Protein AF-A0AAV8Y0I9-F1 (afdb_monomer)

Structure (mmCIF, N/CA/C/O backbone):
data_AF-A0AAV8Y0I9-F1
#
_entry.id   AF-A0AAV8Y0I9-F1
#
loop_
_atom_site.group_PDB
_atom_site.id
_atom_site.type_symbol
_atom_site.label_atom_id
_atom_site.label_alt_id
_atom_site.label_comp_id
_atom_site.label_asym_id
_atom_site.label_entity_id
_atom_site.label_seq_id
_atom_site.pdbx_PDB_ins_code
_atom_site.Cartn_x
_atom_site.Cartn_y
_atom_site.Cartn_z
_atom_site.occupancy
_atom_site.B_iso_or_equiv
_atom_site.auth_seq_id
_atom_site.auth_comp_id
_atom_site.auth_asym_id
_atom_site.auth_atom_id
_atom_site.pdbx_PDB_model_num
ATOM 1 N N . MET A 1 1 ? 13.581 -5.395 -23.920 1.00 52.44 1 MET A N 1
ATOM 2 C CA . MET A 1 1 ? 13.081 -4.539 -22.820 1.00 52.44 1 MET A CA 1
ATOM 3 C C . MET A 1 1 ? 13.040 -5.353 -21.537 1.00 52.44 1 MET A C 1
ATOM 5 O O . MET A 1 1 ? 12.356 -6.369 -21.497 1.00 52.44 1 MET A O 1
ATOM 9 N N . GLU A 1 2 ? 13.787 -4.951 -20.509 1.00 62.56 2 GLU A N 1
ATOM 10 C CA . GLU A 1 2 ? 13.745 -5.600 -19.191 1.00 62.56 2 GLU A CA 1
ATOM 11 C C . GLU A 1 2 ? 12.400 -5.309 -18.511 1.00 62.56 2 GLU A C 1
ATOM 13 O O . GLU A 1 2 ? 12.209 -4.256 -17.905 1.00 62.56 2 GLU A O 1
ATOM 18 N N . LYS A 1 3 ? 11.457 -6.257 -18.598 1.00 62.78 3 LYS A N 1
ATOM 19 C CA . LYS A 1 3 ? 10.120 -6.176 -17.973 1.00 62.78 3 LYS A CA 1
ATOM 20 C C . LYS A 1 3 ? 10.173 -5.921 -16.455 1.00 62.78 3 LYS A C 1
ATOM 22 O O . LYS A 1 3 ? 9.205 -5.444 -15.875 1.00 62.78 3 LYS A O 1
ATOM 27 N N . TYR A 1 4 ? 11.319 -6.178 -15.825 1.00 70.56 4 TYR A N 1
ATOM 28 C CA . TYR A 1 4 ? 11.573 -6.003 -14.392 1.00 70.56 4 TYR A CA 1
ATOM 29 C C . TYR A 1 4 ? 11.802 -4.549 -13.955 1.00 70.56 4 TYR A C 1
ATOM 31 O O . TYR A 1 4 ? 11.897 -4.281 -12.757 1.00 70.56 4 TYR 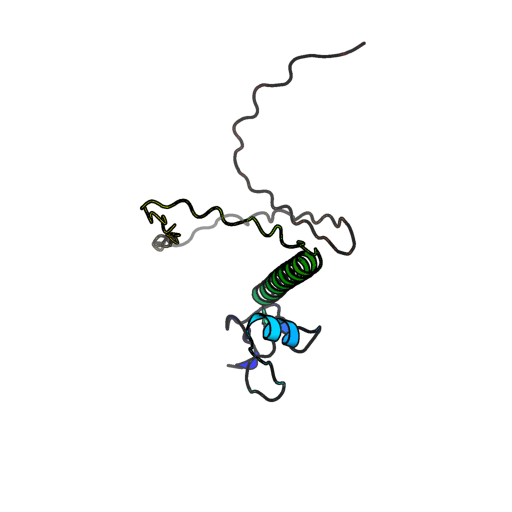A O 1
ATOM 39 N N . LYS A 1 5 ? 11.885 -3.606 -14.904 1.00 87.38 5 LYS A N 1
ATOM 40 C CA . LYS A 1 5 ? 12.061 -2.171 -14.628 1.00 87.38 5 LYS A CA 1
ATOM 41 C C . LYS A 1 5 ? 10.747 -1.393 -14.522 1.00 87.38 5 LYS A C 1
ATOM 43 O O . LYS A 1 5 ? 10.788 -0.190 -14.303 1.00 87.38 5 LYS A O 1
ATOM 48 N N . LEU A 1 6 ? 9.594 -2.042 -14.677 1.00 95.88 6 LEU A N 1
ATOM 49 C CA . LEU A 1 6 ? 8.294 -1.371 -14.618 1.00 95.88 6 LEU A CA 1
ATOM 50 C C . LEU A 1 6 ? 7.754 -1.292 -13.186 1.00 95.88 6 LEU A C 1
ATOM 52 O O . LEU A 1 6 ? 8.042 -2.138 -12.340 1.00 95.88 6 LEU A O 1
ATOM 56 N N . CYS A 1 7 ? 6.928 -0.287 -12.914 1.00 96.69 7 CYS A N 1
ATOM 57 C CA . CYS A 1 7 ? 6.116 -0.231 -11.708 1.00 96.69 7 CYS A CA 1
ATOM 58 C C . CYS A 1 7 ? 5.071 -1.352 -11.737 1.00 96.69 7 CYS A C 1
ATOM 60 O O . CYS A 1 7 ? 4.323 -1.484 -12.699 1.00 96.69 7 CYS A O 1
ATOM 62 N N . ARG A 1 8 ? 4.957 -2.125 -10.659 1.00 96.25 8 ARG A N 1
ATOM 63 C CA . ARG A 1 8 ? 3.975 -3.208 -10.535 1.00 96.25 8 ARG A CA 1
ATOM 64 C C . ARG A 1 8 ? 2.525 -2.724 -10.605 1.00 96.25 8 ARG A C 1
ATOM 66 O O . ARG A 1 8 ? 1.673 -3.475 -11.060 1.00 96.25 8 ARG A O 1
ATOM 73 N N . LEU A 1 9 ? 2.260 -1.501 -10.147 1.00 96.69 9 LEU A N 1
ATOM 74 C CA . LEU A 1 9 ? 0.905 -0.974 -9.994 1.00 96.69 9 LEU A CA 1
ATOM 75 C C . L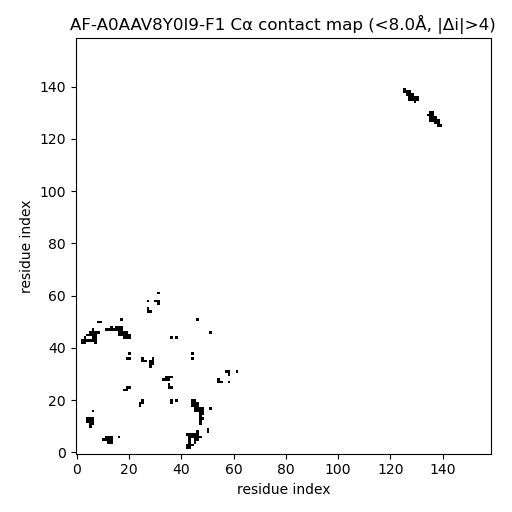EU A 1 9 ? 0.406 -0.221 -11.224 1.00 96.69 9 LEU A C 1
ATOM 77 O O . LEU A 1 9 ? -0.745 -0.378 -11.605 1.00 96.69 9 LEU A O 1
ATOM 81 N N . CYS A 1 10 ? 1.258 0.605 -11.833 1.00 97.25 10 CYS A N 1
ATOM 82 C CA . CYS A 1 10 ? 0.862 1.453 -12.960 1.00 97.25 10 CYS A CA 1
ATOM 83 C C . CYS A 1 10 ? 1.591 1.124 -14.266 1.00 97.25 10 CYS A C 1
ATOM 85 O O . CYS A 1 10 ? 1.372 1.798 -15.264 1.00 97.25 10 CYS A O 1
ATOM 87 N N . LEU A 1 11 ? 2.494 0.135 -14.259 1.00 96.44 11 LEU A N 1
ATOM 88 C CA . LEU A 1 11 ? 3.294 -0.310 -15.409 1.00 96.44 11 LEU A CA 1
ATOM 89 C C . LEU A 1 11 ? 4.204 0.757 -16.047 1.00 96.44 11 LEU A C 1
ATOM 91 O O . LEU A 1 11 ? 4.895 0.465 -17.016 1.00 96.44 11 LEU A O 1
ATOM 95 N N . THR A 1 12 ? 4.287 1.964 -15.483 1.00 96.44 12 THR A N 1
ATOM 96 C CA . THR A 1 12 ? 5.230 3.010 -15.908 1.00 96.44 12 THR A CA 1
ATOM 97 C C . THR A 1 12 ? 6.662 2.649 -15.522 1.00 96.44 12 THR A C 1
ATOM 99 O O . THR A 1 12 ? 6.889 2.065 -14.462 1.00 96.44 12 THR A O 1
ATOM 102 N N . GLN A 1 13 ? 7.639 3.046 -16.338 1.00 95.88 13 GLN A N 1
ATOM 103 C CA . GLN A 1 13 ? 9.057 2.957 -15.996 1.00 95.88 13 GLN A CA 1
ATOM 104 C C . GLN A 1 13 ? 9.452 4.118 -15.062 1.00 95.88 13 GLN A C 1
ATOM 106 O O . GLN A 1 13 ? 9.416 5.273 -15.484 1.00 95.88 13 GLN A O 1
ATOM 111 N N . PRO A 1 14 ? 9.807 3.857 -13.793 1.00 93.56 14 PRO A N 1
ATOM 112 C CA . PRO A 1 14 ? 10.116 4.912 -12.843 1.00 93.56 14 PRO A CA 1
ATOM 113 C C . PRO A 1 14 ? 11.594 5.320 -12.872 1.00 93.56 14 PRO A C 1
ATOM 115 O O . PRO A 1 14 ? 12.474 4.473 -13.019 1.00 93.56 14 PRO A O 1
ATOM 118 N N . LEU A 1 15 ? 11.860 6.604 -12.614 1.00 93.62 15 LEU A N 1
ATOM 119 C CA . LEU A 1 15 ? 13.204 7.094 -12.271 1.00 93.62 15 LEU A CA 1
ATOM 120 C C . LEU A 1 15 ? 13.600 6.681 -10.844 1.00 93.62 15 LEU A C 1
ATOM 122 O O . LEU A 1 15 ? 14.728 6.268 -10.600 1.00 93.62 15 LEU A O 1
ATOM 126 N N . VAL A 1 16 ? 12.642 6.748 -9.912 1.00 94.69 16 VAL A N 1
ATOM 127 C CA . VAL A 1 16 ? 12.802 6.350 -8.506 1.00 94.69 16 VAL A CA 1
ATOM 128 C C . VAL A 1 16 ? 11.803 5.250 -8.177 1.00 94.69 16 VAL A C 1
ATOM 130 O O . VAL A 1 16 ? 10.594 5.407 -8.380 1.00 94.69 16 VAL A O 1
ATOM 133 N N . SER A 1 17 ? 12.307 4.133 -7.655 1.00 94.88 17 SER A N 1
ATOM 134 C CA . SER A 1 17 ? 11.502 2.949 -7.360 1.00 94.88 17 SER A CA 1
ATOM 135 C C . SER A 1 17 ? 11.746 2.414 -5.958 1.00 94.88 17 SER A C 1
ATOM 137 O O . SER A 1 17 ? 12.890 2.354 -5.514 1.00 94.88 17 SER A O 1
ATOM 139 N N . TYR A 1 18 ? 10.683 1.928 -5.329 1.00 95.81 18 TYR A N 1
ATOM 140 C CA . TYR A 1 18 ? 10.708 1.259 -4.034 1.00 95.81 18 TYR A CA 1
ATOM 141 C C . TYR A 1 18 ? 10.462 -0.233 -4.225 1.00 95.81 18 TYR A C 1
ATOM 143 O O . TYR A 1 18 ? 9.579 -0.618 -4.992 1.00 95.81 18 TYR A O 1
ATOM 151 N N . SER A 1 19 ? 11.237 -1.074 -3.541 1.00 95.25 19 SER A N 1
ATOM 152 C CA . SER A 1 19 ? 10.969 -2.512 -3.469 1.00 95.25 19 SER A CA 1
ATOM 153 C C . SER A 1 19 ? 9.671 -2.742 -2.699 1.00 95.25 19 SER A C 1
ATOM 155 O O . SER A 1 19 ? 9.514 -2.251 -1.585 1.00 95.25 19 SER A O 1
ATOM 157 N N . LEU A 1 20 ? 8.749 -3.504 -3.284 1.00 95.50 20 LEU A N 1
ATOM 158 C CA . LEU A 1 20 ? 7.535 -3.942 -2.597 1.00 95.50 20 LEU A CA 1
ATOM 159 C C . LEU A 1 20 ? 7.814 -5.100 -1.630 1.00 95.50 20 LEU A C 1
ATOM 161 O O . LEU A 1 20 ? 6.993 -5.383 -0.772 1.00 95.50 20 LEU A O 1
ATOM 165 N N . LEU A 1 21 ? 8.959 -5.772 -1.749 1.00 94.44 21 LEU A N 1
ATOM 166 C CA . LEU A 1 21 ? 9.349 -6.856 -0.843 1.00 94.44 21 LEU A CA 1
ATOM 167 C C . LEU A 1 21 ? 10.000 -6.339 0.451 1.00 94.44 21 LEU A C 1
ATOM 169 O O . LEU A 1 21 ? 10.203 -7.119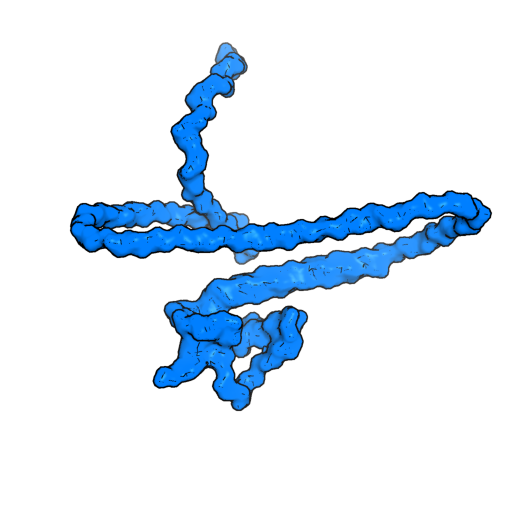 1.380 1.00 94.44 21 LEU A O 1
ATOM 173 N N . ASP A 1 22 ? 10.296 -5.040 0.521 1.00 91.94 22 ASP A N 1
ATOM 174 C CA . ASP A 1 22 ? 10.932 -4.403 1.672 1.00 91.94 22 ASP A CA 1
ATOM 175 C C . ASP A 1 22 ? 9.880 -3.675 2.525 1.00 91.94 22 ASP A C 1
ATOM 177 O O . ASP A 1 22 ? 8.819 -3.286 2.032 1.00 91.94 22 ASP A O 1
ATOM 181 N N . LYS A 1 23 ? 10.192 -3.433 3.807 1.00 83.81 23 LYS A N 1
ATOM 182 C CA . LYS A 1 23 ? 9.426 -2.544 4.710 1.00 83.81 23 LYS A CA 1
ATOM 183 C C . LYS A 1 23 ? 7.902 -2.780 4.684 1.00 83.81 23 LYS A C 1
ATOM 185 O O . LYS A 1 23 ? 7.127 -1.828 4.629 1.00 83.81 23 LYS A O 1
ATOM 190 N N . ASN A 1 24 ? 7.486 -4.047 4.701 1.00 92.69 24 ASN A N 1
ATOM 191 C CA . ASN A 1 24 ? 6.086 -4.494 4.699 1.00 92.69 24 ASN A CA 1
ATOM 192 C C . ASN A 1 24 ? 5.265 -4.090 3.459 1.00 92.69 24 ASN A C 1
ATOM 194 O O . ASN A 1 24 ? 4.042 -4.211 3.481 1.00 92.69 24 ASN A O 1
ATOM 198 N N . GLY A 1 25 ? 5.899 -3.654 2.363 1.00 94.81 25 GLY A N 1
ATOM 199 C CA . GLY A 1 25 ? 5.188 -3.220 1.157 1.00 94.81 25 GLY A CA 1
ATOM 200 C C . GLY A 1 25 ? 4.245 -4.283 0.583 1.00 94.81 25 GLY A C 1
ATOM 201 O O . GLY A 1 25 ? 3.136 -3.963 0.162 1.00 94.81 25 GLY A O 1
ATOM 202 N N . ALA A 1 26 ? 4.658 -5.551 0.622 1.00 95.81 26 ALA A N 1
ATOM 203 C CA . ALA A 1 26 ? 3.872 -6.681 0.145 1.00 95.81 26 ALA A CA 1
ATOM 204 C C . ALA A 1 26 ? 2.628 -6.895 1.010 1.00 95.81 26 ALA A C 1
ATOM 206 O O . ALA A 1 26 ? 1.533 -7.004 0.470 1.00 95.81 26 ALA A O 1
ATOM 207 N N . SER A 1 27 ? 2.789 -6.874 2.335 1.00 96.75 27 SER A N 1
ATOM 208 C CA . SER A 1 27 ? 1.686 -7.013 3.289 1.00 96.75 27 SER A CA 1
ATOM 209 C C . SER A 1 27 ? 0.684 -5.869 3.178 1.00 96.75 27 SER A C 1
ATOM 211 O O . SER A 1 27 ? -0.517 -6.112 3.198 1.00 96.75 27 SER A O 1
ATOM 213 N N . ILE A 1 28 ? 1.167 -4.635 3.002 1.00 97.19 28 ILE A N 1
ATOM 214 C CA . ILE A 1 28 ? 0.306 -3.465 2.801 1.00 97.19 28 ILE A CA 1
ATOM 215 C C . ILE A 1 28 ? -0.498 -3.598 1.499 1.00 97.19 28 ILE A C 1
ATOM 217 O O . ILE A 1 28 ? -1.699 -3.342 1.474 1.00 97.19 28 ILE A O 1
ATOM 221 N N . LEU A 1 29 ? 0.147 -3.988 0.395 1.00 97.19 29 LEU A N 1
ATOM 222 C CA . LEU A 1 29 ? -0.569 -4.146 -0.870 1.00 97.19 29 LEU A CA 1
ATOM 223 C C . LEU A 1 29 ? -1.609 -5.268 -0.780 1.00 97.19 29 LEU A C 1
ATOM 225 O O . LEU A 1 29 ? -2.730 -5.111 -1.269 1.00 97.19 29 LEU A O 1
ATOM 229 N N . GLU A 1 30 ? -1.245 -6.382 -0.150 1.00 97.69 30 GLU A N 1
ATOM 230 C CA . GLU A 1 30 ? -2.137 -7.516 0.059 1.00 97.69 30 GLU A CA 1
ATOM 231 C C . GLU A 1 30 ? -3.342 -7.131 0.927 1.00 97.69 30 GLU A C 1
ATOM 233 O O . GLU A 1 30 ? -4.465 -7.462 0.555 1.00 97.69 30 GLU A O 1
ATOM 238 N N . SER A 1 31 ? -3.157 -6.364 2.008 1.00 97.56 31 SER A N 1
ATOM 239 C CA . SER A 1 31 ? -4.270 -5.942 2.874 1.00 97.56 31 SER A CA 1
ATOM 240 C C . SER A 1 31 ? -5.269 -5.022 2.168 1.00 97.56 31 SER A C 1
ATOM 242 O O . SER A 1 31 ? -6.442 -4.992 2.534 1.00 97.56 31 SER A O 1
ATOM 244 N N . LEU A 1 32 ? -4.818 -4.265 1.162 1.00 98.00 32 LEU A N 1
ATOM 245 C CA . LEU A 1 32 ? -5.657 -3.338 0.400 1.00 98.00 32 LEU A CA 1
ATOM 246 C C . L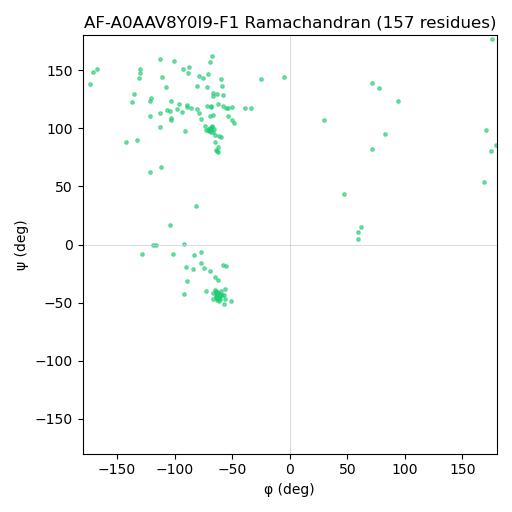EU A 1 32 ? -6.335 -3.982 -0.813 1.00 98.00 32 LEU A C 1
ATOM 248 O O . LEU A 1 32 ? -7.412 -3.550 -1.209 1.00 98.00 32 LEU A O 1
ATOM 252 N N . THR A 1 33 ? -5.697 -4.971 -1.443 1.00 96.88 33 THR A N 1
ATOM 253 C CA . THR A 1 33 ? -6.106 -5.456 -2.777 1.00 96.88 33 THR A CA 1
ATOM 254 C C . THR A 1 33 ? -6.306 -6.964 -2.863 1.00 96.88 33 THR A C 1
ATOM 256 O O . THR A 1 33 ? -6.747 -7.461 -3.894 1.00 96.88 33 THR A O 1
ATOM 259 N N . SER A 1 34 ? -5.950 -7.711 -1.814 1.00 97.00 34 SER A N 1
ATOM 260 C CA . SER A 1 34 ? -5.827 -9.177 -1.826 1.00 97.00 34 SER A CA 1
ATOM 261 C C . SER A 1 34 ? -4.812 -9.729 -2.844 1.00 97.00 34 SER A C 1
ATOM 263 O O . SER A 1 34 ? -4.748 -10.937 -3.073 1.00 97.00 34 SER A O 1
ATOM 265 N N . ILE A 1 35 ? -3.987 -8.871 -3.459 1.00 95.50 35 ILE A N 1
ATOM 266 C CA . ILE A 1 35 ? -2.938 -9.286 -4.395 1.00 95.50 35 ILE A CA 1
ATOM 267 C C . ILE A 1 35 ? -1.678 -9.644 -3.610 1.00 95.50 35 ILE A C 1
ATOM 269 O O . ILE A 1 35 ? -1.038 -8.786 -3.002 1.00 95.50 35 ILE A O 1
ATOM 273 N N . LYS A 1 36 ? -1.269 -10.910 -3.702 1.00 95.38 36 LYS A N 1
ATOM 274 C CA . LYS A 1 36 ? -0.014 -11.404 -3.129 1.00 95.38 36 LYS A CA 1
ATOM 275 C C . LYS A 1 36 ? 1.171 -11.085 -4.031 1.00 95.38 36 LYS A C 1
ATOM 277 O O . LYS A 1 36 ? 1.125 -11.299 -5.243 1.00 95.38 36 LYS A O 1
ATOM 282 N N . ILE A 1 37 ? 2.261 -10.621 -3.426 1.00 93.75 37 ILE A N 1
ATOM 283 C CA . ILE A 1 37 ? 3.556 -10.483 -4.096 1.00 93.75 37 ILE A CA 1
ATOM 284 C C . ILE A 1 37 ? 4.445 -11.636 -3.639 1.00 93.75 37 ILE A C 1
ATOM 286 O O . ILE A 1 37 ? 4.915 -11.649 -2.505 1.00 93.75 37 ILE A O 1
ATOM 290 N N . SER A 1 38 ? 4.697 -12.588 -4.532 1.00 91.81 38 SER A N 1
ATOM 291 C CA . SER A 1 38 ? 5.606 -13.714 -4.287 1.00 91.81 38 SER A CA 1
ATOM 292 C C . SER A 1 38 ? 7.010 -13.365 -4.787 1.00 91.81 38 SER A C 1
ATOM 294 O O . SER A 1 38 ? 7.144 -12.573 -5.709 1.00 91.81 38 SER A O 1
ATOM 296 N N . LYS A 1 39 ? 8.089 -13.906 -4.216 1.00 89.75 39 LYS A N 1
ATOM 297 C CA . LYS A 1 39 ? 9.439 -13.676 -4.780 1.00 89.75 39 LYS A CA 1
ATOM 298 C C . LYS A 1 39 ? 9.673 -14.486 -6.056 1.00 89.75 39 LYS A C 1
ATOM 300 O O . LYS A 1 39 ? 10.544 -14.147 -6.848 1.00 89.75 39 LYS A O 1
ATOM 305 N N . GLU A 1 40 ? 8.881 -15.532 -6.231 1.00 92.00 40 GLU A N 1
ATOM 306 C CA . GLU A 1 40 ? 9.003 -16.561 -7.253 1.00 92.00 40 GLU A CA 1
ATOM 307 C C . GLU A 1 40 ? 8.232 -16.210 -8.533 1.00 92.00 40 GLU A C 1
ATOM 309 O O . GLU A 1 40 ? 8.513 -16.769 -9.592 1.00 92.00 40 GLU A O 1
ATOM 314 N N . ASP A 1 41 ? 7.264 -15.290 -8.466 1.00 89.06 41 ASP A N 1
ATOM 315 C CA . ASP A 1 41 ? 6.527 -14.871 -9.655 1.00 89.06 41 ASP A CA 1
ATOM 316 C C . ASP A 1 41 ? 7.361 -13.925 -10.555 1.00 89.06 41 ASP A C 1
ATOM 318 O O . ASP A 1 41 ? 8.120 -13.072 -10.087 1.00 89.06 41 ASP A O 1
ATOM 322 N N . ASN A 1 42 ? 7.205 -14.064 -11.877 1.00 90.88 42 ASN A N 1
ATOM 323 C CA . ASN A 1 42 ? 7.970 -13.323 -12.894 1.00 90.88 42 ASN A CA 1
ATOM 324 C C . ASN A 1 42 ? 7.435 -11.900 -13.152 1.00 90.88 42 ASN A C 1
ATOM 326 O O . ASN A 1 42 ? 7.461 -11.409 -14.286 1.00 90.88 42 ASN A O 1
ATOM 330 N N . LEU A 1 43 ? 6.899 -11.237 -12.127 1.00 94.00 43 LEU A N 1
ATOM 331 C CA . LEU A 1 43 ? 6.265 -9.925 -12.248 1.00 94.00 43 LEU A CA 1
ATOM 332 C C . LEU A 1 43 ? 7.083 -8.844 -11.529 1.00 94.00 43 LEU A C 1
ATOM 334 O O . LEU A 1 43 ? 7.895 -9.150 -10.651 1.00 94.00 43 LEU A O 1
ATOM 338 N N . PRO A 1 44 ? 6.892 -7.554 -11.871 1.00 95.25 44 PRO A N 1
ATOM 339 C CA . PRO A 1 44 ? 7.667 -6.491 -11.249 1.00 95.25 44 PRO A CA 1
ATOM 340 C C . PRO A 1 44 ? 7.505 -6.453 -9.724 1.00 95.25 44 PRO A C 1
ATOM 342 O O . PRO A 1 44 ? 6.398 -6.537 -9.196 1.00 95.25 44 PRO A O 1
ATOM 345 N N . LYS A 1 45 ? 8.621 -6.283 -9.011 1.00 94.81 45 LYS A N 1
ATOM 346 C CA . LYS A 1 45 ? 8.680 -6.242 -7.534 1.00 94.81 45 LYS A CA 1
ATOM 347 C C . LYS A 1 45 ? 8.856 -4.844 -6.973 1.00 94.81 45 LYS A C 1
ATOM 349 O O . LYS A 1 45 ? 9.269 -4.677 -5.829 1.00 94.81 45 LYS A O 1
ATOM 354 N N . ARG A 1 46 ? 8.596 -3.831 -7.795 1.00 95.56 46 ARG A N 1
ATOM 355 C CA . ARG A 1 46 ? 8.863 -2.437 -7.461 1.00 95.56 46 ARG A CA 1
ATOM 356 C C . ARG A 1 46 ? 7.646 -1.573 -7.726 1.00 95.56 46 ARG A C 1
ATOM 358 O O . ARG A 1 46 ? 6.904 -1.819 -8.673 1.00 95.56 46 ARG A O 1
ATOM 365 N N . ALA A 1 47 ? 7.476 -0.539 -6.920 1.00 97.00 47 ALA A N 1
ATOM 366 C CA . ALA A 1 47 ? 6.521 0.532 -7.149 1.00 97.00 47 ALA A CA 1
ATOM 367 C C . ALA A 1 47 ? 7.269 1.827 -7.481 1.00 97.00 47 ALA A C 1
ATOM 369 O O . ALA A 1 47 ? 8.341 2.089 -6.935 1.00 97.00 47 ALA A O 1
ATOM 370 N N . CYS A 1 48 ? 6.713 2.648 -8.371 1.00 97.81 48 CYS A N 1
ATOM 371 C CA . CYS A 1 48 ? 7.174 4.025 -8.535 1.00 97.81 48 CYS A CA 1
ATOM 372 C C . CYS A 1 48 ? 6.838 4.851 -7.281 1.00 97.81 48 CYS A C 1
ATOM 374 O O . CYS A 1 48 ? 5.958 4.466 -6.507 1.00 97.81 48 CYS A O 1
ATOM 376 N N . LEU A 1 49 ? 7.495 6.003 -7.104 1.00 96.94 49 LEU A N 1
ATOM 377 C CA . LEU A 1 49 ? 7.246 6.910 -5.974 1.00 96.94 49 LEU A CA 1
ATOM 378 C C . LEU A 1 49 ? 5.755 7.243 -5.793 1.00 96.94 49 LEU A C 1
ATOM 380 O O . LEU A 1 49 ? 5.227 7.077 -4.697 1.00 96.94 49 LEU A O 1
ATOM 384 N N . LYS A 1 50 ? 5.058 7.626 -6.872 1.00 97.88 50 LYS A N 1
ATOM 385 C CA . LYS A 1 50 ? 3.623 7.961 -6.837 1.00 97.88 50 LYS A CA 1
ATOM 386 C C . LYS A 1 50 ? 2.776 6.803 -6.299 1.00 97.88 50 LYS A C 1
ATOM 388 O O . LYS A 1 50 ? 1.990 6.987 -5.377 1.00 97.88 50 LYS A O 1
ATOM 393 N N . CYS A 1 51 ? 2.953 5.601 -6.848 1.00 97.94 51 CYS A N 1
ATOM 394 C CA . CYS A 1 51 ? 2.206 4.427 -6.399 1.00 97.94 51 CYS A CA 1
ATOM 395 C C . CYS A 1 51 ? 2.551 4.045 -4.958 1.00 97.94 51 CYS A C 1
ATOM 397 O O . CYS A 1 51 ? 1.656 3.678 -4.209 1.00 97.94 51 CYS A O 1
ATOM 399 N N . TRP A 1 52 ? 3.819 4.151 -4.559 1.00 97.38 52 TRP A N 1
ATOM 400 C CA . TRP A 1 52 ? 4.241 3.849 -3.193 1.00 97.38 52 TRP A CA 1
ATOM 401 C C . TRP A 1 52 ? 3.585 4.776 -2.160 1.00 97.38 52 TRP A C 1
ATOM 403 O O . TRP A 1 52 ? 3.058 4.296 -1.158 1.00 97.38 52 TRP A O 1
ATOM 413 N N . LEU A 1 53 ? 3.559 6.086 -2.427 1.00 97.31 53 LEU A N 1
ATOM 414 C CA . LEU A 1 53 ? 2.891 7.061 -1.560 1.00 97.31 53 LEU A CA 1
ATOM 415 C C . LEU A 1 53 ? 1.378 6.820 -1.495 1.00 97.31 53 LEU A C 1
ATOM 417 O O . LEU A 1 53 ? 0.815 6.793 -0.404 1.00 97.31 53 LEU A O 1
ATOM 421 N N . ASN A 1 54 ? 0.737 6.556 -2.637 1.00 98.25 54 ASN A N 1
ATOM 422 C CA . ASN A 1 54 ? -0.701 6.280 -2.683 1.00 98.25 54 ASN A CA 1
ATOM 423 C C . ASN A 1 54 ? -1.082 5.016 -1.901 1.00 98.25 54 ASN A C 1
ATOM 425 O O . ASN A 1 54 ? -2.080 5.021 -1.188 1.00 98.25 54 ASN A O 1
ATOM 429 N N . ILE A 1 55 ? -0.286 3.946 -2.005 1.00 97.38 55 ILE A N 1
ATOM 430 C CA . ILE A 1 55 ? -0.500 2.717 -1.229 1.00 97.38 55 ILE A CA 1
ATOM 431 C C . ILE A 1 55 ? -0.397 3.005 0.273 1.00 97.38 55 ILE A C 1
ATOM 433 O O . ILE A 1 55 ? -1.249 2.564 1.037 1.00 97.38 55 ILE A O 1
ATOM 437 N N . LYS A 1 56 ? 0.627 3.754 0.704 1.00 97.06 56 LYS A N 1
ATOM 438 C CA . LYS A 1 56 ? 0.792 4.114 2.119 1.00 97.06 56 LYS A CA 1
ATOM 439 C C . LYS A 1 56 ? -0.382 4.933 2.646 1.00 97.06 56 LYS A C 1
ATOM 441 O O . LYS A 1 56 ? -0.892 4.625 3.718 1.00 97.06 56 LYS A O 1
ATOM 446 N N . LEU A 1 57 ? -0.820 5.930 1.881 1.00 98.25 57 LEU A N 1
ATOM 447 C CA . LEU A 1 57 ? -1.971 6.753 2.237 1.00 98.25 57 LEU A CA 1
ATOM 448 C C . LEU A 1 57 ? -3.245 5.905 2.350 1.00 98.25 57 LEU A C 1
ATOM 450 O O . LEU A 1 57 ? -3.947 5.979 3.354 1.00 98.25 57 LEU A O 1
ATOM 454 N N . ALA A 1 58 ? -3.515 5.054 1.357 1.00 98.44 58 ALA A N 1
ATOM 455 C CA . ALA A 1 58 ? -4.669 4.158 1.378 1.00 98.44 58 ALA A CA 1
ATOM 456 C C . ALA A 1 58 ? -4.636 3.204 2.583 1.00 98.44 58 ALA A C 1
ATOM 458 O O . ALA A 1 58 ? -5.661 2.989 3.226 1.00 98.44 58 ALA A O 1
ATOM 459 N N . TYR A 1 59 ? -3.459 2.678 2.928 1.00 98.19 59 TYR A N 1
ATOM 460 C CA . TYR A 1 59 ? -3.282 1.832 4.105 1.00 98.19 59 TYR A CA 1
ATOM 461 C C . TYR A 1 59 ? -3.566 2.582 5.403 1.00 98.19 59 TYR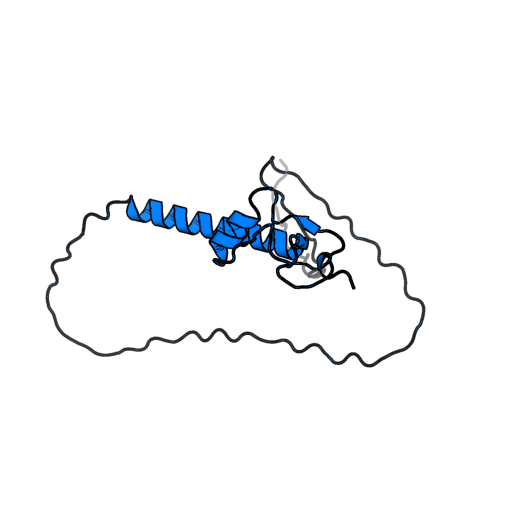 A C 1
ATOM 463 O O . TYR A 1 59 ? -4.289 2.072 6.249 1.00 98.19 59 TYR A O 1
ATOM 471 N N . GLN A 1 60 ? -3.053 3.804 5.551 1.00 98.38 60 GLN A N 1
ATOM 472 C CA . GLN A 1 60 ? -3.317 4.631 6.727 1.00 98.38 60 GLN A CA 1
ATOM 473 C C . GLN A 1 60 ? -4.816 4.912 6.888 1.00 98.38 60 GLN A C 1
ATOM 475 O O . GLN A 1 60 ? -5.357 4.753 7.979 1.00 98.38 60 GLN A O 1
ATOM 480 N N . ILE A 1 61 ? -5.507 5.243 5.793 1.00 98.62 61 ILE A N 1
ATOM 481 C CA . ILE A 1 61 ? -6.964 5.418 5.795 1.00 98.62 61 ILE A CA 1
ATOM 482 C C . ILE A 1 61 ? -7.663 4.116 6.217 1.00 98.62 61 ILE A C 1
ATOM 484 O O . ILE A 1 61 ? -8.525 4.151 7.093 1.00 98.62 61 ILE A O 1
ATOM 488 N N . GLN A 1 62 ? -7.267 2.968 5.653 1.00 98.44 62 GLN A N 1
ATOM 489 C CA . GLN A 1 62 ? -7.803 1.657 6.038 1.00 98.44 62 GLN A CA 1
ATOM 490 C C . GLN A 1 62 ? -7.629 1.397 7.542 1.00 98.44 62 GLN A C 1
ATOM 492 O O . GLN A 1 62 ? -8.587 1.000 8.199 1.00 98.44 62 GLN A O 1
ATOM 497 N N . GLN A 1 63 ? -6.440 1.642 8.103 1.00 98.38 63 GLN A N 1
ATOM 498 C CA . GLN A 1 63 ? -6.183 1.429 9.531 1.00 98.38 63 GLN A CA 1
ATOM 499 C C . GLN A 1 63 ? -7.036 2.346 10.414 1.00 98.38 63 GLN A C 1
ATOM 501 O O . GLN A 1 63 ? -7.613 1.869 11.387 1.00 98.38 63 GLN A O 1
ATOM 506 N N . ASN A 1 64 ? -7.192 3.619 10.041 1.00 98.62 64 ASN A N 1
ATOM 507 C CA . ASN A 1 64 ? -8.037 4.558 10.781 1.00 98.62 64 ASN A CA 1
ATOM 508 C C . ASN A 1 64 ? -9.502 4.099 10.817 1.00 98.62 64 ASN A C 1
ATOM 510 O O . ASN A 1 64 ? -10.141 4.159 11.866 1.00 98.62 64 ASN A O 1
ATOM 514 N N . ILE A 1 65 ? -10.028 3.609 9.688 1.00 98.62 65 ILE A N 1
ATOM 515 C CA . ILE A 1 65 ? -11.396 3.075 9.606 1.00 98.62 65 ILE A CA 1
ATOM 516 C C . ILE A 1 65 ? -11.546 1.845 10.509 1.00 98.62 65 ILE A C 1
ATOM 518 O O . ILE A 1 65 ? -12.506 1.760 11.271 1.00 98.62 65 ILE A O 1
ATOM 522 N N . LEU A 1 66 ? -10.593 0.910 10.458 1.00 98.12 66 LEU A N 1
ATOM 523 C CA . LEU A 1 66 ? -10.622 -0.300 11.284 1.00 98.12 66 LEU A CA 1
ATOM 524 C C . LEU A 1 66 ? -10.520 0.017 12.780 1.00 98.12 66 LEU A C 1
ATOM 526 O O . LEU A 1 66 ? -11.204 -0.599 13.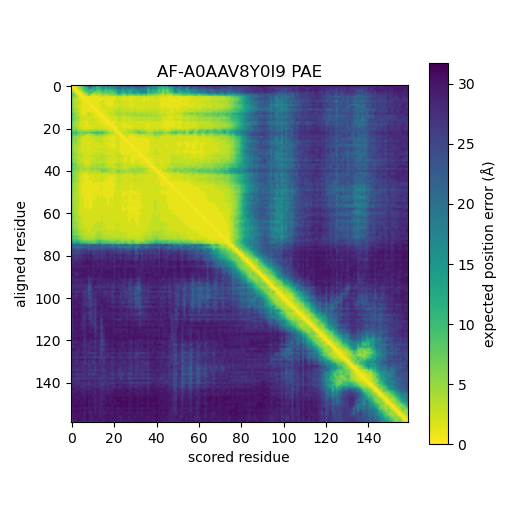596 1.00 98.12 66 LEU A O 1
ATOM 530 N N . GLU A 1 67 ? -9.686 0.985 13.158 1.00 98.31 67 GLU A N 1
ATOM 531 C CA . GLU A 1 67 ? -9.571 1.429 14.544 1.00 98.31 67 GLU A CA 1
ATOM 532 C C . GLU A 1 67 ? -10.858 2.110 15.025 1.00 98.31 67 GLU A C 1
ATOM 534 O O . GLU A 1 67 ? -11.306 1.854 16.145 1.00 98.31 67 GLU A O 1
ATOM 539 N N . ALA A 1 68 ? -11.478 2.941 14.184 1.00 97.69 68 ALA A N 1
ATOM 540 C CA . ALA A 1 68 ? -12.754 3.574 14.487 1.00 97.69 68 ALA A CA 1
ATOM 541 C C . ALA A 1 68 ? -13.879 2.539 14.659 1.00 97.69 68 ALA A C 1
ATOM 543 O O . ALA A 1 68 ? -14.592 2.598 15.657 1.00 97.69 68 ALA A O 1
ATOM 544 N N . ASP A 1 69 ? -13.998 1.554 13.761 1.00 97.19 69 ASP A N 1
ATOM 545 C CA . ASP A 1 69 ? -14.976 0.459 13.884 1.00 97.19 69 ASP A CA 1
ATOM 546 C C . ASP A 1 69 ? -14.745 -0.355 15.167 1.00 97.19 69 ASP A C 1
ATOM 548 O O . ASP A 1 69 ? -15.682 -0.612 15.923 1.00 97.19 69 ASP A O 1
ATOM 552 N N . LYS A 1 70 ? -13.484 -0.673 15.489 1.00 97.06 70 LYS A N 1
ATOM 553 C CA . LYS A 1 70 ? -13.137 -1.348 16.745 1.00 97.06 70 LYS A CA 1
ATOM 554 C C . LYS A 1 70 ? -13.570 -0.536 17.968 1.00 97.06 70 LYS A C 1
ATOM 556 O O . LYS A 1 70 ? -14.099 -1.113 18.917 1.00 97.06 70 LYS A O 1
ATOM 561 N N . LYS A 1 71 ? -13.352 0.785 17.957 1.00 96.19 71 LYS A N 1
ATOM 562 C CA . LYS A 1 71 ? -13.802 1.683 19.032 1.00 96.19 71 LYS A CA 1
ATOM 563 C C . LYS A 1 71 ? -15.324 1.686 19.128 1.00 96.19 71 LYS A C 1
ATOM 565 O O . LYS A 1 71 ? -15.837 1.474 20.221 1.00 96.19 71 LYS A O 1
ATOM 570 N N . LEU A 1 72 ? -16.032 1.824 18.008 1.00 94.25 72 LEU A N 1
ATOM 571 C CA . LEU A 1 72 ? -17.496 1.801 17.972 1.00 94.25 72 LEU A CA 1
ATOM 572 C C . LEU A 1 72 ? -18.068 0.508 18.557 1.00 94.25 72 LEU A C 1
ATOM 574 O O . LEU A 1 72 ? -18.974 0.574 19.370 1.00 94.25 72 LEU A O 1
ATOM 578 N N . ARG A 1 73 ? -17.502 -0.657 18.226 1.00 91.94 73 ARG A N 1
ATOM 579 C CA . ARG A 1 73 ? -17.943 -1.949 18.789 1.00 91.94 73 ARG A CA 1
ATOM 580 C C . ARG A 1 73 ? -17.612 -2.129 20.269 1.00 91.94 73 ARG A C 1
ATOM 582 O O . ARG A 1 73 ? -18.215 -2.972 20.920 1.00 91.94 73 ARG A O 1
ATOM 589 N N . SER A 1 74 ? -16.614 -1.407 20.779 1.00 91.44 74 SER A N 1
ATOM 590 C CA . SER A 1 74 ? -16.249 -1.440 22.202 1.00 91.44 74 SER A CA 1
ATOM 591 C C . SER A 1 74 ? -17.093 -0.504 23.061 1.00 91.44 74 SER A C 1
ATOM 593 O O . SER A 1 74 ? -17.174 -0.689 24.274 1.00 91.44 74 SER A O 1
ATOM 595 N N . LEU A 1 75 ? -17.717 0.496 22.438 1.00 89.69 75 LEU A N 1
ATOM 596 C CA . LEU A 1 75 ? -18.784 1.253 23.061 1.00 89.69 75 LEU A CA 1
ATOM 597 C C . LEU A 1 75 ? -19.986 0.310 23.070 1.00 89.69 75 LEU A C 1
ATOM 599 O O . LEU A 1 75 ? -20.626 0.110 22.043 1.00 89.69 75 LEU A O 1
ATOM 603 N N . ASN A 1 76 ? -20.234 -0.344 24.205 1.00 69.25 76 ASN A N 1
ATOM 604 C CA . ASN A 1 76 ? -21.490 -1.045 24.428 1.00 69.25 76 ASN A CA 1
ATOM 605 C C . ASN A 1 76 ? -22.598 0.005 24.321 1.00 69.25 76 ASN A C 1
ATOM 607 O O . ASN A 1 76 ? -22.901 0.689 25.297 1.00 69.25 76 ASN A O 1
ATOM 611 N N . PHE A 1 77 ? -23.161 0.168 23.128 1.00 69.56 77 PHE A N 1
ATOM 612 C CA . PHE A 1 77 ? -24.504 0.691 22.986 1.00 69.56 77 PHE A CA 1
ATOM 613 C C . PHE A 1 77 ? -25.370 -0.379 23.640 1.00 69.56 77 PHE A C 1
ATOM 615 O O . PHE A 1 77 ? -25.701 -1.383 23.016 1.00 69.56 77 PHE A O 1
ATOM 622 N N . GLU A 1 78 ? -25.568 -0.262 24.956 1.00 64.31 78 GLU A N 1
ATOM 623 C CA . GLU A 1 78 ? -26.651 -0.975 25.614 1.00 64.31 78 GLU A CA 1
ATOM 624 C C . GLU A 1 78 ? -27.880 -0.650 24.779 1.00 64.31 78 GLU A C 1
ATOM 626 O O . GLU A 1 78 ? -28.159 0.530 24.563 1.00 64.31 78 GLU A O 1
ATOM 631 N N . ASP A 1 79 ? -28.489 -1.686 24.199 1.00 58.22 79 ASP A N 1
ATOM 632 C CA . ASP A 1 79 ? -29.690 -1.554 23.395 1.00 58.22 79 ASP A CA 1
ATOM 633 C C . ASP A 1 79 ? -30.674 -0.696 24.198 1.00 58.22 79 ASP A C 1
ATOM 635 O O . ASP A 1 79 ? -31.298 -1.165 25.152 1.00 58.22 79 ASP A O 1
ATOM 639 N N . GLU A 1 80 ? -30.831 0.568 23.803 1.00 59.97 80 GLU A N 1
ATOM 640 C CA . GLU A 1 80 ? -32.113 1.233 23.929 1.00 59.97 80 GLU A CA 1
ATOM 641 C C . GLU A 1 80 ? -33.025 0.405 23.025 1.00 59.97 80 GLU A C 1
ATOM 643 O O . GLU A 1 80 ? -33.181 0.659 21.832 1.00 59.97 80 GLU A O 1
ATOM 648 N N . THR A 1 81 ? -33.545 -0.696 23.577 1.00 55.66 81 THR A N 1
ATOM 649 C CA . THR A 1 81 ? -34.719 -1.363 23.049 1.00 55.66 81 THR A CA 1
ATOM 650 C C . THR A 1 81 ? -35.841 -0.351 23.195 1.00 55.66 81 THR A C 1
ATOM 652 O O . THR A 1 81 ? -36.586 -0.374 24.174 1.00 55.66 81 THR A O 1
ATOM 655 N N . ASP A 1 82 ? -35.898 0.588 22.255 1.00 51.44 82 ASP A N 1
ATOM 656 C CA . ASP A 1 82 ? -37.068 1.401 22.020 1.00 51.44 82 ASP A CA 1
ATOM 657 C C . ASP A 1 82 ? -38.215 0.414 21.831 1.00 51.44 82 ASP A C 1
ATOM 659 O O . ASP A 1 82 ? -38.253 -0.371 20.878 1.00 51.44 82 ASP A O 1
ATOM 663 N N . GLU A 1 83 ? -39.113 0.395 22.813 1.00 52.44 83 GLU A N 1
ATOM 664 C CA . GLU A 1 83 ? -40.412 -0.235 22.685 1.00 52.44 83 GLU A CA 1
ATOM 665 C C . GLU A 1 83 ? -41.032 0.289 21.387 1.00 52.44 83 GLU A C 1
ATOM 667 O O . GLU A 1 83 ? -41.424 1.452 21.282 1.00 52.44 83 GLU A O 1
ATOM 672 N N . ILE A 1 84 ? -41.079 -0.572 20.370 1.00 54.44 84 ILE A N 1
ATOM 673 C CA . ILE A 1 84 ? -41.748 -0.294 19.105 1.00 54.44 84 ILE A CA 1
ATOM 674 C C . ILE A 1 84 ? -43.237 -0.155 19.430 1.00 54.44 84 ILE A C 1
ATOM 676 O O . ILE A 1 84 ? -43.973 -1.139 19.513 1.00 54.44 84 ILE A O 1
ATOM 680 N N . ILE A 1 85 ? -43.685 1.083 19.644 1.00 52.03 85 ILE A N 1
ATOM 681 C CA . ILE A 1 85 ? -45.096 1.440 19.569 1.00 52.03 85 ILE A CA 1
ATOM 682 C C . ILE A 1 85 ? -45.462 1.357 18.090 1.00 52.03 85 ILE A C 1
ATOM 684 O O . ILE A 1 85 ? -45.184 2.250 17.292 1.00 52.03 85 ILE A O 1
ATOM 688 N N . ASP A 1 86 ? -46.070 0.231 17.744 1.00 53.25 86 ASP A N 1
ATOM 689 C CA . ASP A 1 86 ? -46.627 -0.081 16.439 1.00 53.25 86 ASP A CA 1
ATOM 690 C C . ASP A 1 86 ? -47.739 0.937 16.115 1.00 53.25 86 ASP A C 1
ATOM 692 O O . ASP A 1 86 ? -48.886 0.804 16.543 1.00 53.25 86 ASP A O 1
ATOM 696 N 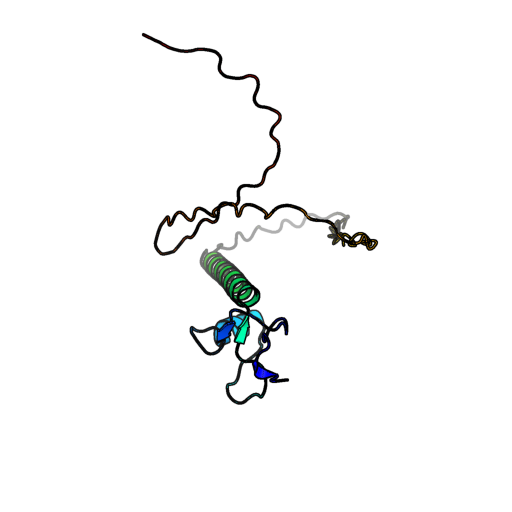N . THR A 1 87 ? -47.400 2.029 15.420 1.00 48.66 87 THR A N 1
ATOM 697 C CA . THR A 1 87 ? -48.387 2.955 14.841 1.00 48.66 87 THR A CA 1
ATOM 698 C C . THR A 1 87 ? -48.033 3.268 13.390 1.00 48.66 87 THR A C 1
ATOM 700 O O . THR A 1 87 ? -47.284 4.181 13.071 1.00 48.66 87 THR A O 1
ATOM 703 N N . VAL A 1 88 ? -48.589 2.409 12.542 1.00 57.00 88 VAL A N 1
ATOM 704 C CA . VAL A 1 88 ? -48.948 2.489 11.118 1.00 57.00 88 VAL A CA 1
ATOM 705 C C . VAL A 1 88 ? -48.777 3.821 10.356 1.00 57.00 88 VAL A C 1
ATOM 707 O O . VAL A 1 88 ? -49.241 4.868 10.798 1.00 57.00 88 VAL A O 1
ATOM 710 N N . SER A 1 89 ? -48.394 3.642 9.079 1.00 52.53 89 SER A N 1
ATOM 711 C CA . SER A 1 89 ? -48.566 4.515 7.892 1.00 52.53 89 SER A CA 1
ATOM 712 C C . SER A 1 89 ? -47.611 5.712 7.801 1.00 52.53 89 SER A C 1
ATOM 714 O O . SER A 1 89 ? -47.406 6.420 8.772 1.00 52.53 89 SER A O 1
ATOM 716 N N . SER A 1 90 ? -46.982 6.032 6.671 1.00 51.25 90 SER A N 1
ATOM 717 C CA . SER A 1 90 ? -47.327 5.801 5.261 1.00 51.25 90 SER A CA 1
ATOM 718 C C . SER A 1 90 ? -46.127 6.191 4.382 1.00 51.25 90 SER A C 1
ATOM 720 O O . SER A 1 90 ? -45.379 7.091 4.749 1.00 51.25 90 SER A O 1
ATOM 722 N N . GLU A 1 91 ? -45.992 5.493 3.252 1.00 63.34 91 GLU A N 1
ATOM 723 C CA . GLU A 1 91 ? -45.615 5.989 1.913 1.00 63.34 91 GLU A CA 1
ATOM 724 C C . GLU A 1 91 ? -44.684 7.220 1.835 1.00 63.34 91 GLU A C 1
ATOM 726 O O . GLU A 1 91 ? -45.115 8.342 2.077 1.00 63.34 91 GLU A O 1
ATOM 731 N N . ASP A 1 92 ? -43.416 7.007 1.452 1.00 49.50 92 ASP A N 1
ATOM 732 C CA . ASP A 1 92 ? -42.824 7.574 0.221 1.00 49.50 92 ASP A CA 1
ATOM 733 C C . ASP A 1 92 ? -41.298 7.349 0.180 1.00 49.50 92 ASP A C 1
ATOM 735 O O . ASP A 1 92 ? -40.497 8.107 0.735 1.00 49.50 92 ASP A O 1
ATOM 739 N N . ASP A 1 93 ? -40.880 6.308 -0.546 1.00 47.94 93 ASP A N 1
ATOM 740 C CA . ASP A 1 93 ? -39.485 6.085 -0.927 1.00 47.94 93 ASP A CA 1
ATOM 741 C C . ASP A 1 93 ? -39.060 7.125 -1.972 1.00 47.94 93 ASP A C 1
ATOM 743 O O . ASP A 1 93 ? -39.285 6.970 -3.174 1.00 47.94 93 ASP A O 1
ATOM 747 N N . ASN A 1 94 ? -38.401 8.192 -1.523 1.00 56.41 94 ASN A N 1
ATOM 748 C CA . ASN A 1 94 ? -37.740 9.152 -2.404 1.00 56.41 94 ASN A CA 1
ATOM 749 C C . ASN A 1 94 ? -36.245 9.238 -2.071 1.00 56.41 94 ASN A C 1
ATOM 751 O O . ASN A 1 94 ? -35.717 10.271 -1.651 1.00 56.41 94 ASN A O 1
ATOM 755 N N . ILE A 1 95 ? -35.550 8.109 -2.239 1.00 60.53 95 ILE A N 1
ATOM 756 C CA . ILE A 1 95 ? -34.089 8.045 -2.167 1.00 60.53 95 ILE A CA 1
ATOM 757 C C . ILE A 1 95 ? -33.531 8.755 -3.405 1.00 60.53 95 ILE A C 1
ATOM 759 O O . ILE A 1 95 ? -33.467 8.202 -4.503 1.00 60.53 95 ILE A O 1
ATOM 763 N N . LYS A 1 96 ? -33.118 10.013 -3.224 1.00 58.34 96 LYS A N 1
ATOM 764 C CA . LYS A 1 96 ? -32.364 10.770 -4.226 1.00 58.34 96 LYS A CA 1
ATOM 765 C C . LYS A 1 96 ? -30.982 10.145 -4.373 1.00 58.34 96 LYS A C 1
ATOM 767 O O . LYS A 1 96 ? -30.091 10.362 -3.559 1.00 58.34 96 LYS A O 1
ATOM 772 N N . GLN A 1 97 ? -30.821 9.355 -5.424 1.00 53.38 97 GLN A N 1
ATOM 773 C CA . GLN A 1 97 ? -29.544 8.804 -5.845 1.00 53.38 97 GLN A CA 1
ATOM 774 C C . GLN A 1 97 ? -28.636 9.961 -6.300 1.00 53.38 97 GLN A C 1
ATOM 776 O O . GLN A 1 97 ? -28.779 10.473 -7.410 1.00 53.38 97 GLN A O 1
ATOM 781 N N . GLU A 1 98 ? -27.724 10.416 -5.435 1.00 54.47 98 GLU A N 1
ATOM 782 C CA . GLU A 1 98 ? -26.685 11.379 -5.812 1.00 54.47 98 GLU A CA 1
ATOM 783 C C . GLU A 1 98 ? -25.722 10.722 -6.807 1.00 54.47 98 GLU A C 1
ATOM 785 O O . GLU A 1 98 ? -24.802 9.977 -6.468 1.00 54.47 98 GLU A O 1
ATOM 790 N N . ARG A 1 99 ? -25.979 10.981 -8.087 1.00 52.97 99 ARG A N 1
ATOM 791 C CA . ARG A 1 99 ? -25.110 10.612 -9.196 1.00 52.97 99 ARG A CA 1
ATOM 792 C C . ARG A 1 99 ? -23.900 11.548 -9.191 1.00 52.97 99 ARG A C 1
ATOM 794 O O . ARG A 1 99 ? -23.994 12.683 -9.646 1.00 52.97 99 ARG A O 1
ATOM 801 N N . PHE A 1 100 ? -22.758 11.070 -8.703 1.00 43.84 100 PHE A N 1
ATOM 802 C CA . PHE A 1 100 ? -21.480 11.757 -8.896 1.00 43.84 100 PHE A CA 1
ATOM 803 C C . PHE A 1 100 ? -21.095 11.703 -10.381 1.00 43.84 100 PHE A C 1
ATOM 805 O O . PHE A 1 100 ? -20.642 10.677 -10.890 1.00 43.84 100 PHE A O 1
ATOM 812 N N . GLU A 1 101 ? -21.297 12.809 -11.094 1.00 45.56 101 GLU A N 1
ATOM 813 C CA . GLU A 1 101 ? -20.804 12.974 -12.458 1.00 45.56 101 GLU A CA 1
ATOM 814 C C . GLU A 1 101 ? -19.303 13.272 -12.418 1.00 45.56 101 GLU A C 1
ATOM 816 O O . GLU A 1 101 ? -18.857 14.349 -12.024 1.00 45.56 101 GLU A O 1
ATOM 821 N N . ILE A 1 102 ? -18.504 12.284 -12.821 1.00 44.72 102 ILE A N 1
ATOM 822 C CA . ILE A 1 102 ? -17.073 12.463 -13.049 1.00 44.72 102 ILE A CA 1
ATOM 823 C C . ILE A 1 102 ? -16.930 13.302 -14.322 1.00 44.72 102 ILE A C 1
ATOM 825 O O . ILE A 1 102 ? -17.042 12.793 -15.437 1.00 44.72 102 ILE A O 1
ATOM 829 N N . ILE A 1 103 ? -16.711 14.606 -14.150 1.00 49.22 103 ILE A N 1
ATOM 830 C CA . ILE A 1 103 ? -16.422 15.530 -15.248 1.00 49.22 103 ILE A CA 1
ATOM 831 C C . ILE A 1 103 ? -15.036 15.184 -15.802 1.00 49.22 103 ILE A C 1
ATOM 833 O O . ILE A 1 103 ? -14.006 15.615 -15.279 1.00 49.22 103 ILE A O 1
ATOM 837 N N . HIS A 1 104 ? -15.006 14.405 -16.881 1.00 46.62 104 HIS A N 1
ATOM 838 C CA . HIS A 1 104 ? -13.832 14.294 -17.735 1.00 46.62 104 HIS A CA 1
ATOM 839 C C . HIS A 1 104 ? -13.657 15.620 -18.479 1.00 46.62 104 HIS A C 1
ATOM 841 O O . HIS A 1 104 ? -14.338 15.886 -19.467 1.00 46.62 104 HIS A O 1
ATOM 847 N N . LYS A 1 105 ? -12.740 16.465 -17.999 1.00 48.09 105 LYS A N 1
ATOM 848 C CA . LYS A 1 105 ? -12.195 17.549 -18.818 1.00 48.09 105 LYS A CA 1
ATOM 849 C C . LYS A 1 105 ? -11.346 16.901 -19.908 1.00 48.09 105 LYS A C 1
ATOM 851 O O . LYS A 1 105 ? -10.236 16.455 -19.635 1.00 48.09 105 LYS A O 1
ATOM 856 N N . SER A 1 106 ? -11.907 16.789 -21.106 1.00 50.56 106 SER A N 1
ATOM 857 C CA . SER A 1 106 ? -11.147 16.501 -22.318 1.00 50.56 106 SER A CA 1
ATOM 858 C C . SER A 1 106 ? -10.083 17.583 -22.495 1.00 50.56 106 SER A C 1
ATOM 860 O O . SER A 1 106 ? -10.389 18.775 -22.407 1.00 50.56 106 SER A O 1
ATOM 862 N N . GLU A 1 107 ? -8.839 17.154 -22.682 1.00 58.97 107 GLU A N 1
ATOM 863 C CA . GLU A 1 107 ? -7.713 18.033 -22.990 1.00 58.97 107 GLU A CA 1
ATOM 864 C C . GLU A 1 107 ? -7.986 18.793 -24.302 1.00 58.97 107 GLU A C 1
ATOM 866 O O . GLU A 1 107 ? -8.601 18.228 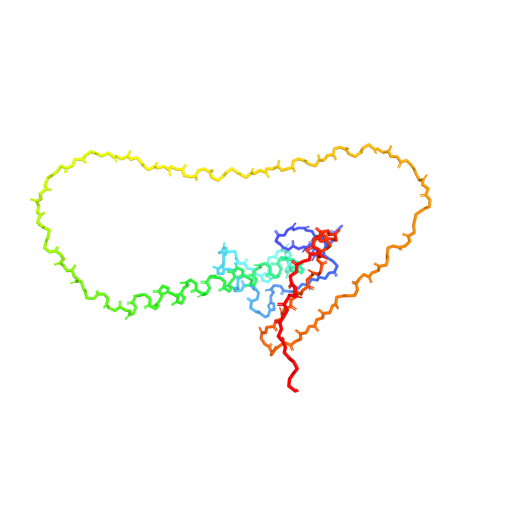-25.209 1.00 58.97 107 GLU A O 1
ATOM 871 N N . PRO A 1 108 ? -7.585 20.070 -24.408 1.00 50.62 108 PRO A N 1
ATOM 872 C CA . PRO A 1 108 ? -7.680 20.811 -25.656 1.00 50.62 108 PRO A CA 1
ATOM 873 C C . PRO A 1 108 ? -6.635 20.309 -26.658 1.00 50.62 108 PRO A C 1
ATOM 875 O O . PRO A 1 108 ? -5.467 20.134 -26.305 1.00 50.62 108 PRO A O 1
ATOM 878 N N . ASP A 1 109 ? -7.068 20.120 -27.905 1.00 45.84 109 ASP A N 1
ATOM 879 C CA . ASP A 1 109 ? -6.203 19.851 -29.051 1.00 45.84 109 ASP A CA 1
ATOM 880 C C . ASP A 1 109 ? -5.123 20.937 -29.154 1.00 45.84 109 ASP A C 1
ATOM 882 O O . ASP A 1 109 ? -5.412 22.128 -29.300 1.00 45.84 109 ASP A O 1
ATOM 886 N N . VAL A 1 110 ? -3.864 20.520 -29.018 1.00 49.16 110 VAL A N 1
ATOM 887 C CA . VAL A 1 110 ? -2.700 21.398 -29.134 1.00 49.16 110 VAL A CA 1
ATOM 888 C C . VAL A 1 110 ? -2.263 21.378 -30.592 1.00 49.16 110 VAL A C 1
ATOM 890 O O . VAL A 1 110 ? -1.564 20.462 -31.026 1.00 49.16 110 VAL A O 1
ATOM 893 N N . ASP A 1 111 ? -2.691 22.384 -31.351 1.00 46.81 111 ASP A N 1
ATOM 894 C CA . ASP A 1 111 ? -2.145 22.637 -32.679 1.00 46.81 111 ASP A CA 1
ATOM 895 C C . ASP A 1 111 ? -0.656 22.988 -32.568 1.00 46.81 111 ASP A C 1
ATOM 897 O O . ASP A 1 111 ? -0.232 23.839 -31.779 1.00 46.81 111 ASP A O 1
ATOM 901 N N . HIS A 1 112 ? 0.144 22.287 -33.368 1.00 55.34 112 HIS A N 1
ATOM 902 C CA . HIS A 1 112 ? 1.578 22.484 -33.504 1.00 55.34 112 HIS A CA 1
ATOM 903 C C . HIS A 1 112 ? 1.905 23.919 -33.939 1.00 55.34 112 HIS A C 1
ATOM 905 O O . HIS A 1 112 ? 1.558 24.330 -35.046 1.00 55.34 112 HIS A O 1
ATOM 911 N N . VAL A 1 113 ? 2.659 24.639 -33.106 1.00 53.53 113 VAL A N 1
ATOM 912 C CA . VAL A 1 113 ? 3.377 25.852 -33.513 1.00 53.53 113 VAL A CA 1
ATOM 913 C C . VAL A 1 113 ? 4.863 25.632 -33.252 1.00 53.53 113 VAL A C 1
ATOM 915 O O . VAL A 1 113 ? 5.265 25.253 -32.151 1.00 53.53 113 VAL A O 1
ATOM 918 N N . GLU A 1 114 ? 5.656 25.793 -34.309 1.00 53.88 114 GLU A N 1
ATOM 919 C CA . GLU A 1 114 ? 7.110 25.681 -34.291 1.00 53.88 114 GLU A CA 1
ATOM 920 C C . GLU A 1 114 ? 7.773 26.841 -33.523 1.00 53.88 114 GLU A C 1
ATOM 922 O O . GLU A 1 114 ? 7.188 27.904 -33.333 1.00 53.88 114 GLU A O 1
ATOM 927 N N . ALA A 1 115 ? 8.994 26.536 -33.075 1.00 53.31 115 ALA A N 1
ATOM 928 C CA . ALA A 1 115 ? 9.980 27.281 -32.293 1.00 53.31 115 ALA A CA 1
ATOM 929 C C . ALA A 1 115 ? 9.949 28.822 -32.321 1.00 53.31 115 ALA A C 1
ATOM 931 O O . ALA A 1 115 ? 9.827 29.424 -33.378 1.00 53.31 115 ALA A O 1
ATOM 932 N N . ASP A 1 116 ? 10.222 29.430 -31.159 1.00 47.91 116 ASP A N 1
ATOM 933 C CA . ASP A 1 116 ? 11.379 30.323 -30.980 1.00 47.91 116 ASP A CA 1
ATOM 934 C C . ASP A 1 116 ? 11.631 30.626 -29.486 1.00 47.91 116 ASP A C 1
ATOM 936 O O . ASP A 1 116 ? 10.726 30.572 -28.652 1.00 47.91 116 ASP A O 1
ATOM 940 N N . ASP A 1 117 ? 12.904 30.872 -29.164 1.00 60.78 117 ASP A N 1
ATOM 941 C CA . ASP A 1 117 ? 13.522 31.071 -27.846 1.00 60.78 117 ASP A CA 1
ATOM 942 C C . ASP A 1 117 ? 12.651 31.763 -26.772 1.00 60.78 117 ASP A C 1
ATOM 944 O O . ASP A 1 117 ? 12.339 32.952 -26.858 1.00 60.78 117 ASP A O 1
ATOM 948 N N . ALA A 1 118 ? 12.361 31.046 -25.678 1.00 52.31 118 ALA A N 1
ATOM 949 C CA . ALA A 1 118 ? 11.738 31.602 -24.474 1.00 52.31 118 ALA A CA 1
ATOM 950 C C . ALA A 1 118 ? 12.502 31.204 -23.192 1.00 52.31 118 ALA A C 1
ATOM 952 O O . ALA A 1 118 ? 13.155 30.157 -23.151 1.00 52.31 118 ALA A O 1
ATOM 953 N N . PRO A 1 119 ? 12.465 32.046 -22.141 1.00 51.84 119 PRO A N 1
ATOM 954 C CA . PRO A 1 119 ? 13.462 32.063 -21.080 1.00 51.84 119 PRO A CA 1
ATOM 955 C C . PRO A 1 119 ? 13.251 30.938 -20.066 1.00 51.84 119 PRO A C 1
ATOM 957 O O . PRO A 1 119 ? 12.125 30.598 -19.708 1.00 51.84 119 PRO A O 1
ATOM 960 N N . ASN A 1 120 ? 14.372 30.419 -19.569 1.00 55.31 120 ASN A N 1
ATOM 961 C CA . ASN A 1 120 ? 14.493 29.482 -18.455 1.00 55.31 120 ASN A CA 1
ATOM 962 C C . ASN A 1 120 ? 13.492 29.793 -17.314 1.00 55.31 120 ASN A C 1
ATOM 964 O O . ASN A 1 120 ? 13.605 30.868 -16.718 1.00 55.31 120 ASN A O 1
ATOM 968 N N . PRO A 1 121 ? 12.539 28.900 -16.979 1.00 51.22 121 PRO A N 1
ATOM 969 C CA . PRO A 1 121 ? 11.646 29.135 -15.853 1.00 51.22 121 PRO A CA 1
ATOM 970 C C . PRO A 1 121 ? 12.446 29.063 -14.546 1.00 51.22 121 PRO A C 1
ATOM 972 O O . PRO A 1 121 ? 13.054 28.040 -14.222 1.00 51.22 121 PRO A O 1
ATOM 975 N N . GLU A 1 122 ? 12.461 30.172 -13.803 1.00 48.72 122 GLU A N 1
ATOM 976 C CA . GLU A 1 122 ? 12.986 30.235 -12.440 1.00 48.72 122 GLU A CA 1
ATOM 977 C C . GLU A 1 122 ? 12.280 29.182 -11.577 1.00 48.72 122 GLU A C 1
ATOM 979 O O . GLU A 1 122 ? 11.065 29.207 -11.379 1.00 48.72 122 GLU A O 1
ATOM 984 N N . TYR A 1 123 ? 13.054 28.224 -11.071 1.00 48.75 123 TYR A N 1
ATOM 985 C CA . TYR A 1 123 ? 12.565 27.230 -10.126 1.00 48.75 123 TYR A CA 1
ATOM 986 C C . TYR A 1 123 ? 12.208 27.924 -8.808 1.00 48.75 123 TYR A C 1
ATOM 988 O O . TYR A 1 123 ? 13.092 28.369 -8.074 1.00 48.75 123 TYR A O 1
ATOM 996 N N . HIS A 1 124 ? 10.916 27.986 -8.483 1.00 48.59 124 HIS A N 1
ATOM 997 C CA . HIS A 1 124 ? 10.463 28.425 -7.167 1.00 48.59 124 HIS A CA 1
ATOM 998 C C . HIS A 1 124 ? 10.850 27.388 -6.104 1.00 48.59 124 HIS A C 1
ATOM 1000 O O . HIS A 1 124 ? 10.449 26.223 -6.148 1.00 48.59 124 HIS A O 1
ATOM 1006 N N . SER A 1 125 ? 11.677 27.824 -5.155 1.00 46.56 125 SER A N 1
ATOM 1007 C CA . SER A 1 125 ? 12.201 27.017 -4.057 1.00 46.56 125 SER A CA 1
ATOM 1008 C C . SER A 1 125 ? 11.083 26.509 -3.146 1.00 46.56 125 SER A C 1
ATOM 1010 O O . SER A 1 125 ? 10.382 27.295 -2.513 1.00 46.56 125 SER A O 1
ATOM 1012 N N . ILE A 1 126 ? 10.967 25.187 -3.017 1.00 50.09 126 ILE A N 1
ATOM 1013 C CA . ILE A 1 126 ? 10.092 24.544 -2.032 1.00 50.09 126 ILE A CA 1
ATOM 1014 C C . ILE A 1 126 ? 10.718 24.735 -0.646 1.00 50.09 126 ILE A C 1
ATOM 1016 O O . ILE A 1 126 ? 11.832 24.268 -0.396 1.00 50.09 126 ILE A O 1
ATOM 1020 N N . LYS A 1 127 ? 10.008 25.406 0.264 1.00 49.75 127 LYS A N 1
ATOM 1021 C CA . LYS A 1 127 ? 10.370 25.444 1.686 1.00 49.75 127 LYS A CA 1
ATOM 1022 C C . LYS A 1 127 ? 9.701 24.270 2.393 1.00 49.75 127 LYS A C 1
ATOM 1024 O O . LYS A 1 127 ? 8.482 24.147 2.374 1.00 49.75 127 LYS A O 1
ATOM 1029 N N . VAL A 1 128 ? 10.513 23.403 2.990 1.00 45.19 128 VAL A N 1
ATOM 1030 C CA . VAL A 1 128 ? 10.053 22.284 3.818 1.00 45.19 128 VAL A CA 1
ATOM 1031 C C . VAL A 1 128 ? 10.343 22.642 5.268 1.00 45.19 128 VAL A C 1
ATOM 1033 O O . VAL A 1 128 ? 11.506 22.790 5.642 1.00 45.19 128 VAL A O 1
ATOM 1036 N N . GLU A 1 129 ? 9.299 22.791 6.074 1.00 50.44 129 GLU A N 1
ATOM 1037 C CA . GLU A 1 129 ? 9.421 22.960 7.521 1.00 50.44 129 GLU A CA 1
ATOM 1038 C C . GLU A 1 129 ? 9.046 21.635 8.195 1.00 50.44 129 GLU A C 1
ATOM 1040 O O . GLU A 1 129 ? 7.920 21.153 8.076 1.00 50.44 129 GLU A O 1
ATOM 1045 N N . ASN A 1 130 ? 10.021 21.008 8.860 1.00 42.09 130 ASN A N 1
ATOM 1046 C CA . ASN A 1 130 ? 9.803 19.789 9.640 1.00 42.09 130 ASN A CA 1
ATOM 1047 C C . ASN A 1 130 ? 9.212 20.171 10.997 1.00 42.09 130 ASN A C 1
ATOM 1049 O O . ASN A 1 130 ? 9.888 20.840 11.781 1.00 42.09 130 ASN A O 1
ATOM 1053 N N . LEU A 1 131 ? 7.983 19.737 11.280 1.00 54.34 131 LEU A N 1
ATOM 1054 C CA . LEU A 1 131 ? 7.293 20.082 12.526 1.00 54.34 131 LEU A CA 1
ATOM 1055 C C . LEU A 1 131 ?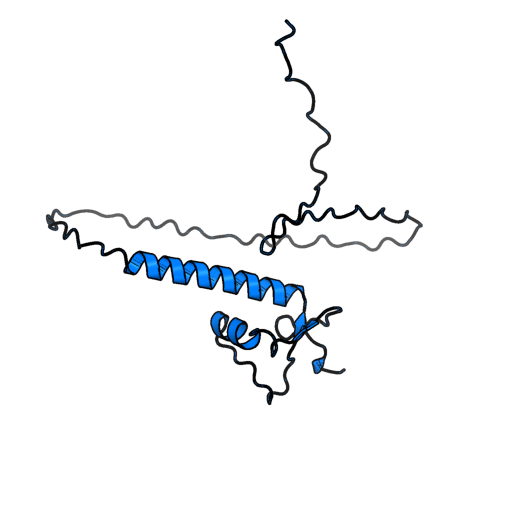 7.296 18.974 13.586 1.00 54.34 131 LEU A C 1
ATOM 1057 O O . LEU A 1 131 ? 6.939 19.270 14.716 1.00 54.34 131 LEU A O 1
ATOM 1061 N N . THR A 1 132 ? 7.749 17.752 13.288 1.00 60.38 132 THR A N 1
ATOM 1062 C CA . THR A 1 132 ? 8.226 16.697 14.223 1.00 60.38 132 THR A CA 1
ATOM 1063 C C . THR A 1 132 ? 8.547 15.429 13.409 1.00 60.38 132 THR A C 1
ATOM 1065 O O . THR A 1 132 ? 8.373 15.435 12.192 1.00 60.38 132 THR A O 1
ATOM 1068 N N . GLU A 1 133 ? 9.056 14.356 14.037 1.00 57.19 133 GLU A N 1
ATOM 1069 C CA . GLU A 1 133 ? 9.509 13.122 13.355 1.00 57.19 133 GLU A CA 1
ATOM 1070 C C . GLU A 1 133 ? 8.432 12.421 12.496 1.00 57.19 133 GLU A C 1
ATOM 1072 O O . GLU A 1 133 ? 8.794 11.660 11.599 1.00 57.19 133 GLU A O 1
ATOM 1077 N N . ASP A 1 134 ? 7.144 12.732 12.692 1.00 52.22 134 ASP A N 1
ATOM 1078 C CA . ASP A 1 134 ? 6.025 12.017 12.061 1.00 52.22 134 ASP A CA 1
ATOM 1079 C C . ASP A 1 134 ? 5.126 12.863 11.135 1.00 52.22 134 ASP A C 1
ATOM 1081 O O . ASP A 1 134 ? 4.219 12.312 10.508 1.00 52.22 134 ASP A O 1
ATOM 1085 N N . GLU A 1 135 ? 5.377 14.168 10.959 1.00 41.41 135 GLU A N 1
ATOM 1086 C CA . GLU A 1 135 ? 4.541 15.019 10.094 1.00 41.41 135 GLU A CA 1
ATOM 1087 C C . GLU A 1 135 ? 5.367 15.967 9.208 1.00 41.41 135 GLU A C 1
ATOM 1089 O O . GLU A 1 135 ? 6.145 16.797 9.683 1.00 41.41 135 GLU A O 1
ATOM 1094 N N . VAL A 1 136 ? 5.163 15.862 7.886 1.00 43.28 136 VAL A N 1
ATOM 1095 C CA . VAL A 1 136 ? 5.741 16.767 6.880 1.00 43.28 136 VAL A CA 1
ATOM 1096 C C . VAL A 1 136 ? 4.618 17.577 6.246 1.00 43.28 136 VAL A C 1
ATOM 1098 O O . VAL A 1 136 ? 3.783 17.039 5.517 1.00 43.28 136 VAL A O 1
ATOM 1101 N N . LEU A 1 137 ? 4.622 18.883 6.501 1.00 41.19 137 LEU A N 1
ATOM 1102 C CA . LEU A 1 137 ? 3.716 19.832 5.868 1.00 41.19 137 LEU A CA 1
ATOM 1103 C C . LEU A 1 137 ? 4.363 20.341 4.568 1.00 41.19 137 LEU A C 1
ATOM 1105 O O . LEU A 1 137 ? 5.434 20.945 4.599 1.00 41.19 137 LEU A O 1
ATOM 1109 N N . ILE A 1 138 ? 3.732 20.094 3.418 1.00 53.62 138 ILE A N 1
ATOM 1110 C CA . ILE A 1 138 ? 4.183 20.632 2.125 1.00 53.62 138 ILE A CA 1
ATOM 1111 C C . ILE A 1 138 ? 3.270 21.802 1.763 1.00 53.62 138 ILE A C 1
ATOM 1113 O O . ILE A 1 138 ? 2.112 21.597 1.399 1.00 53.62 138 ILE A O 1
ATOM 1117 N N . ILE A 1 139 ? 3.789 23.026 1.871 1.00 55.25 139 ILE A N 1
ATOM 1118 C CA . ILE A 1 139 ? 3.084 24.241 1.454 1.00 55.25 139 ILE A CA 1
ATOM 1119 C C . ILE A 1 139 ? 3.500 24.557 0.018 1.00 55.25 139 ILE A C 1
ATOM 1121 O O . ILE A 1 139 ? 4.657 24.881 -0.246 1.00 55.25 139 ILE A O 1
ATOM 1125 N N . CYS A 1 140 ? 2.550 24.471 -0.910 1.00 41.66 140 CYS A N 1
ATOM 1126 C CA . CYS A 1 140 ? 2.726 24.960 -2.272 1.00 41.66 140 CYS A CA 1
ATOM 1127 C C . CYS A 1 140 ? 2.100 26.353 -2.372 1.00 41.66 140 CYS A C 1
ATOM 1129 O O . CYS A 1 140 ? 0.888 26.495 -2.211 1.00 41.66 140 CYS A O 1
ATOM 1131 N N . GLU A 1 141 ? 2.910 27.375 -2.643 1.00 46.03 141 GLU A N 1
ATOM 1132 C CA . GLU A 1 141 ? 2.397 28.701 -2.987 1.00 46.03 141 GLU A CA 1
ATOM 1133 C C . GLU A 1 141 ? 1.739 28.621 -4.370 1.00 46.03 141 GLU A C 1
ATOM 1135 O O . GLU A 1 141 ? 2.400 28.399 -5.382 1.00 46.03 141 GLU A O 1
ATOM 1140 N N . THR A 1 142 ? 0.415 28.749 -4.415 1.00 45.78 142 THR A N 1
ATOM 1141 C CA . THR A 1 142 ? -0.313 28.945 -5.670 1.00 45.78 142 THR A CA 1
ATOM 1142 C C . THR A 1 142 ? -0.556 30.434 -5.854 1.00 45.78 142 THR A C 1
ATOM 1144 O O . THR A 1 142 ? -1.222 31.044 -5.014 1.00 45.78 142 THR A O 1
ATOM 1147 N N . ASP A 1 143 ? -0.064 31.004 -6.953 1.00 51.25 143 ASP A N 1
ATOM 1148 C CA . ASP A 1 143 ? -0.385 32.364 -7.392 1.00 51.25 143 ASP A CA 1
ATOM 1149 C C . ASP A 1 143 ? -1.879 32.465 -7.741 1.00 51.25 143 ASP A C 1
ATOM 1151 O O . ASP A 1 143 ? -2.295 32.381 -8.896 1.00 51.25 143 ASP A O 1
ATOM 1155 N N . VAL A 1 144 ? -2.717 32.637 -6.719 1.00 49.81 144 VAL A N 1
ATOM 1156 C CA . VAL A 1 144 ? -4.124 32.993 -6.878 1.00 49.81 144 VAL A CA 1
ATOM 1157 C C . VAL A 1 144 ? -4.310 34.403 -6.324 1.00 49.81 144 VAL A C 1
ATOM 1159 O O . VAL A 1 144 ? -4.427 34.621 -5.123 1.00 49.81 144 VAL A O 1
ATOM 1162 N N . ASN A 1 145 ? -4.368 35.356 -7.254 1.00 43.25 145 ASN A N 1
ATOM 1163 C CA . ASN A 1 145 ? -4.886 36.716 -7.101 1.00 43.25 145 ASN A CA 1
ATOM 1164 C C . ASN A 1 145 ? -4.076 37.722 -6.263 1.00 43.25 145 ASN A C 1
ATOM 1166 O O . ASN A 1 145 ? -4.469 38.154 -5.179 1.00 43.25 145 ASN A O 1
ATOM 1170 N N . LYS A 1 146 ? -3.068 38.313 -6.918 1.00 48.16 146 LYS A N 1
ATOM 1171 C CA . LYS A 1 146 ? -2.772 39.751 -6.786 1.00 48.16 146 LYS A CA 1
ATOM 1172 C C . LYS A 1 146 ? -3.963 40.572 -7.303 1.00 48.16 146 LYS A C 1
ATOM 1174 O O . LYS A 1 146 ? -3.921 41.028 -8.436 1.00 48.16 146 LYS A O 1
ATOM 1179 N N . GLN A 1 147 ? -5.019 40.735 -6.506 1.00 44.06 147 GLN A N 1
ATOM 1180 C CA . GLN A 1 147 ? -6.026 41.807 -6.619 1.00 44.06 147 GLN A CA 1
ATOM 1181 C C . GLN A 1 147 ? -7.084 41.608 -5.524 1.00 44.06 147 GLN A C 1
ATOM 1183 O O . GLN A 1 147 ? -8.072 40.924 -5.745 1.00 44.06 147 GLN A O 1
ATOM 1188 N N . ASN A 1 148 ? -6.828 42.136 -4.321 1.00 35.56 148 ASN A N 1
ATOM 1189 C CA . ASN A 1 148 ? -7.824 42.644 -3.352 1.00 35.56 148 ASN A CA 1
ATOM 1190 C C . ASN A 1 148 ? -7.168 42.905 -1.986 1.00 35.56 148 ASN A C 1
ATOM 1192 O O . ASN A 1 148 ? -7.609 42.423 -0.947 1.00 35.56 148 ASN A O 1
ATOM 1196 N N . LEU A 1 149 ? -6.093 43.697 -1.980 1.00 37.69 149 LEU A N 1
ATOM 1197 C CA . LEU A 1 149 ? -5.527 44.247 -0.750 1.00 37.69 149 LEU A CA 1
ATOM 1198 C C . LEU A 1 149 ? -5.736 45.763 -0.733 1.00 37.69 149 LEU A C 1
ATOM 1200 O O . LEU A 1 149 ? -4.790 46.538 -0.822 1.00 37.69 149 LEU A O 1
ATOM 1204 N N . MET A 1 150 ? -6.993 46.191 -0.639 1.00 35.72 150 MET A N 1
ATOM 1205 C CA . MET A 1 150 ? -7.323 47.527 -0.157 1.00 35.72 150 MET A CA 1
ATOM 1206 C C . MET A 1 150 ? -8.484 47.448 0.826 1.00 35.72 150 MET A C 1
ATOM 1208 O O . MET A 1 150 ? -9.541 46.905 0.528 1.00 35.72 150 MET A O 1
ATOM 1212 N N . SER A 1 151 ? -8.257 48.087 1.973 1.00 37.66 151 SER A N 1
ATOM 1213 C CA . SER A 1 151 ? -9.209 48.372 3.043 1.00 37.66 151 SER A CA 1
ATOM 1214 C C . SER A 1 151 ? -9.466 47.238 4.038 1.00 37.66 151 SER A C 1
ATOM 1216 O O . SER A 1 151 ? -10.314 46.384 3.829 1.00 37.66 151 SER A O 1
ATOM 1218 N N . LEU A 1 152 ? -8.736 47.283 5.161 1.00 38.28 152 LEU A N 1
ATOM 1219 C CA . LEU A 1 152 ? -9.280 47.213 6.530 1.00 38.28 152 LEU A CA 1
ATOM 1220 C C . LEU A 1 152 ? -8.130 47.168 7.550 1.00 38.28 152 LEU A C 1
ATOM 1222 O O . LEU A 1 152 ? -7.802 46.116 8.084 1.00 38.28 152 LEU A O 1
ATOM 1226 N N . LYS A 1 153 ? -7.537 48.326 7.868 1.00 34.78 153 LYS A N 1
ATOM 1227 C CA . LYS A 1 153 ? -6.969 48.579 9.206 1.00 34.78 153 LYS A CA 1
ATOM 1228 C C . LYS A 1 153 ? -7.244 50.025 9.594 1.00 34.78 153 LYS A C 1
ATOM 1230 O O . LYS A 1 153 ? -6.460 50.928 9.328 1.00 34.78 153 LYS A O 1
ATOM 1235 N N . ASN A 1 154 ? -8.406 50.222 10.208 1.00 35.09 154 ASN A N 1
ATOM 1236 C CA . ASN A 1 154 ? -8.756 51.435 10.924 1.00 35.09 154 ASN A CA 1
ATOM 1237 C C . ASN A 1 154 ? -8.618 51.153 12.431 1.00 35.09 154 ASN A C 1
ATOM 1239 O O . ASN A 1 154 ? -9.293 50.272 12.951 1.00 35.09 154 ASN A O 1
ATOM 1243 N N . ARG A 1 155 ? -7.793 51.980 13.084 1.00 40.94 155 ARG A N 1
ATOM 1244 C CA . ARG A 1 155 ? -7.832 52.424 14.493 1.00 40.94 155 ARG A CA 1
ATOM 1245 C C . ARG A 1 155 ? -7.475 51.475 15.652 1.00 40.94 155 ARG A C 1
ATOM 1247 O O . ARG A 1 155 ? -8.022 50.391 15.801 1.00 40.94 155 ARG A O 1
ATOM 1254 N N . ARG A 1 156 ? -6.744 52.117 16.587 1.00 38.53 156 ARG A N 1
ATOM 1255 C CA . ARG A 1 156 ? -6.309 51.760 17.958 1.00 38.53 156 ARG A CA 1
ATOM 1256 C C . ARG A 1 156 ? -4.911 51.128 17.969 1.00 38.53 156 ARG A C 1
ATOM 1258 O O . ARG A 1 156 ? -4.681 50.169 17.256 1.00 38.53 156 ARG A O 1
ATOM 1265 N N . SER A 1 157 ? -3.917 51.626 18.698 1.00 41.06 157 SER A N 1
ATOM 1266 C CA . SER A 1 157 ? -3.891 52.582 19.815 1.00 41.06 157 SER A CA 1
ATOM 1267 C C . SER A 1 157 ? -2.419 52.888 20.130 1.00 41.06 157 SER A C 1
ATOM 1269 O O . SER A 1 157 ? -1.620 51.959 20.163 1.00 41.06 157 SER A O 1
ATOM 1271 N N . LEU A 1 158 ? -2.075 54.152 20.382 1.00 41.34 158 LEU A N 1
ATOM 1272 C CA . LEU A 1 158 ? -0.843 54.539 21.075 1.00 41.34 158 LEU A CA 1
ATOM 1273 C C . LEU A 1 158 ? -1.269 55.331 22.313 1.00 41.34 158 LEU A C 1
ATOM 1275 O O . LEU A 1 158 ? -1.863 56.404 22.187 1.00 41.34 158 LEU A O 1
ATOM 1279 N N . GLN A 1 159 ? -1.057 54.714 23.474 1.00 51.00 159 GLN A N 1
ATOM 1280 C CA . GLN A 1 159 ? -0.716 55.406 24.714 1.00 51.00 159 GLN A CA 1
ATOM 1281 C C . GLN A 1 159 ? 0.800 55.584 24.739 1.00 51.00 159 GLN A C 1
ATOM 1283 O O . GLN A 1 159 ? 1.484 54.697 24.177 1.00 51.00 159 GLN A O 1
#

Nearest PDB structures (foldseek):
  7pok-assembly1_B  TM=8.940E-01  e=3.753E-05  Drosophila melanogaster
  7pok-assembly1_C  TM=9.189E-01  e=1.040E-04  Drosophila melanogaster

pLDDT: mean 70.58, std 23.24, range [34.78, 98.62]

Sequence (159 aa):
MEKYKLCRLCLTQPLVSYSLLDKNGASILESLTSIKISKEDNLPKRACLKCWLNIKLAYQIQQNILEADKKLRSLNFEDETDEIIDTVSSEDDNIKQERFEIIHKSEPDVDHVEADDAPNPEYHSIKVENLTEDEVLIICETDVNKQNLMSLKNRRSLQ

Radius of gyration: 27.24 Å; Cα contacts (8 Å, |Δi|>4): 100; chains: 1; bounding box: 63×72×60 Å

InterPro domains:
  IPR012934 Zinc finger, AD-type [PF07776] (6-74)
  IPR012934 Zinc finger, AD-type [PS51915] (5-75)
  IPR012934 Zinc finger, AD-type [SM00868] (6-75)

Mean predicted aligned error: 19.3 Å

Secondary structure (DSSP, 8-state):
--GGGS-TTT----SSEEETTSTTHHHHHHHHH-----SSSSS--EEEHHHHHHHHHHHHHHHHHHHHHHHHHHS------------------------------PPPP--------------PPPPEEEEETTEEEE-------S-------------

Solvent-accessible surface area (backbone atoms only — not comparable to full-atom values): 11094 Å² total; per-residue (Å²): 132,72,71,71,58,24,14,57,84,78,61,48,72,50,95,52,71,43,60,30,86,44,94,58,36,34,60,54,45,23,77,75,67,72,49,79,73,63,92,84,54,98,62,40,57,27,27,24,58,70,56,48,54,50,50,52,52,53,48,52,54,51,50,54,52,54,52,49,53,53,50,55,71,67,51,75,73,70,77,80,73,69,78,80,77,88,72,82,87,77,92,80,94,76,83,79,78,82,77,83,76,80,79,76,79,76,78,79,86,79,79,90,74,84,88,79,95,76,80,84,79,79,80,80,80,81,65,77,59,80,80,53,101,88,48,80,59,81,68,78,89,71,96,75,70,100,76,81,90,76,89,88,86,80,86,86,86,84,133

Foldseek 3Di:
DQQQQAAQPPRHRAPDKDFCVPPCNQVLCCVQPVDGDDPPDPHHRIHHPVVSVVSVVSSVVVVVVVVVVVVVVVPPPPDPPPPPPDDDDDDDPPPPDPDDDPDPPDDDDDDDDDDDDDDDDDDDDFDWDDPDPPDTDGDDDDPDDPDDPDDDDDDDDDD

Organism: NCBI:txid1586634